Protein AF-A0A923TU38-F1 (afdb_monomer)

Foldseek 3Di:
DDLVLLVVCLVPHDLVLLVVQLVQLVVVHDRPDDRDDPDSVRSNVSSVLNNQLNVCCVPVVDDSVVSSVVSVVVVVVVVD

Mean predicted aligned error: 3.01 Å

pLDDT: mean 93.5, std 5.96, range [54.72, 98.06]

Sequence (80 aa):
MKLAVIKDLVENKTLPELIEAETQLLNGNSIKFDVPGEDEGEQLTHILAAIEILKQVENDNIDLRTAIKDFFKRVRNSIS

Secondary structure (DSSP, 8-state):
--HHHHHHHHHH--HHHHHHHHHHHHTTPPPSS----SSHHHHHHHHHHHHHHHHHHHHHT--HHHHHHHHHHHHHHHT-

Solvent-accessible surface area (backbone atoms only — not comparable to full-atom values): 4609 Å² total; per-residue (Å²): 129,58,68,70,56,25,53,51,46,55,75,74,48,54,63,69,59,39,53,50,35,48,54,25,51,77,71,75,42,85,53,97,64,93,64,86,52,96,44,71,68,39,28,47,52,34,40,52,53,25,41,50,35,51,50,44,21,67,74,70,71,46,56,67,69,58,32,50,51,53,52,53,51,49,56,60,59,72,75,106

Structure (mmCIF, N/CA/C/O backbone):
data_AF-A0A923TU38-F1
#
_entry.id   AF-A0A923TU38-F1
#
loop_
_atom_site.group_PDB
_atom_site.id
_atom_site.type_symbol
_atom_site.label_atom_id
_atom_site.label_alt_id
_atom_site.label_comp_id
_atom_site.label_asym_id
_atom_site.label_entity_id
_atom_site.label_seq_id
_atom_site.pdbx_PDB_ins_code
_atom_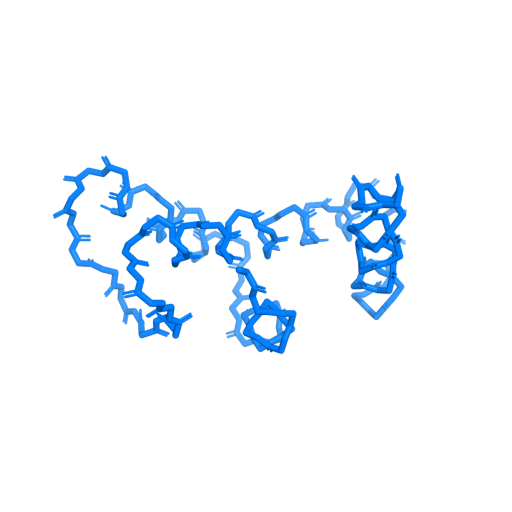site.Cartn_x
_atom_site.Cartn_y
_atom_site.Cartn_z
_atom_site.occupancy
_atom_site.B_iso_or_equiv
_atom_site.auth_seq_id
_atom_site.auth_comp_id
_atom_site.auth_asym_id
_atom_site.auth_atom_id
_atom_site.pdbx_PDB_model_num
ATOM 1 N N . MET A 1 1 ? 0.122 -8.077 8.839 1.00 82.50 1 MET A N 1
ATOM 2 C CA . MET A 1 1 ? 0.258 -7.557 7.457 1.00 82.50 1 MET A CA 1
ATOM 3 C C . MET A 1 1 ? 0.201 -8.699 6.445 1.00 82.50 1 MET A C 1
ATOM 5 O O . MET A 1 1 ? 0.972 -9.650 6.544 1.00 82.50 1 MET A O 1
ATOM 9 N N . LYS A 1 2 ? -0.673 -8.585 5.443 1.00 91.25 2 LYS A N 1
ATOM 10 C CA . LYS A 1 2 ? -0.984 -9.577 4.411 1.00 91.25 2 LYS A CA 1
ATOM 11 C C . LYS A 1 2 ? -0.565 -9.059 3.033 1.00 91.25 2 LYS A C 1
ATOM 13 O O . LYS A 1 2 ? -1.213 -8.197 2.447 1.00 91.25 2 LYS A O 1
ATOM 18 N N . LEU A 1 3 ? 0.498 -9.642 2.479 1.00 91.88 3 LEU A N 1
ATOM 19 C CA . LEU A 1 3 ? 1.047 -9.251 1.173 1.00 91.88 3 LEU A CA 1
ATOM 20 C C . LEU A 1 3 ? 0.029 -9.379 0.024 1.00 91.88 3 LEU A C 1
ATOM 22 O O . LEU A 1 3 ? 0.006 -8.546 -0.876 1.00 91.88 3 LEU A O 1
ATOM 26 N N . ALA A 1 4 ? -0.848 -10.386 0.071 1.00 94.38 4 ALA A N 1
ATOM 27 C CA . ALA A 1 4 ? -1.900 -10.567 -0.931 1.00 94.38 4 ALA A CA 1
ATOM 28 C C . ALA A 1 4 ? -2.899 -9.397 -0.964 1.00 94.38 4 ALA A C 1
ATOM 30 O O . ALA A 1 4 ? -3.311 -8.992 -2.045 1.00 94.38 4 ALA A O 1
ATOM 31 N N . VAL A 1 5 ? -3.231 -8.823 0.199 1.00 95.50 5 VAL A N 1
ATOM 32 C CA . VAL A 1 5 ? -4.140 -7.669 0.301 1.00 95.50 5 VAL A CA 1
ATOM 33 C C . VAL A 1 5 ? -3.488 -6.431 -0.300 1.00 95.50 5 VAL A C 1
ATOM 35 O O . VAL A 1 5 ? -4.105 -5.734 -1.092 1.00 95.50 5 VAL A O 1
ATOM 38 N N . ILE A 1 6 ? -2.211 -6.194 0.007 1.00 95.62 6 ILE A N 1
ATOM 39 C CA . ILE A 1 6 ? -1.458 -5.065 -0.556 1.00 95.62 6 ILE A CA 1
ATOM 40 C C . ILE A 1 6 ? -1.407 -5.160 -2.083 1.00 95.62 6 ILE A C 1
ATOM 42 O O . ILE A 1 6 ? -1.615 -4.158 -2.761 1.00 95.62 6 ILE A O 1
ATOM 46 N N . LYS A 1 7 ? -1.170 -6.364 -2.623 1.00 95.38 7 LYS A N 1
ATOM 47 C CA . LYS A 1 7 ? -1.172 -6.611 -4.071 1.00 95.38 7 LYS A CA 1
ATOM 48 C C . LYS A 1 7 ? -2.520 -6.247 -4.702 1.00 95.38 7 LYS A C 1
ATOM 50 O O . LYS A 1 7 ? -2.541 -5.557 -5.712 1.00 95.38 7 LYS A O 1
ATOM 55 N N . ASP A 1 8 ? -3.618 -6.677 -4.087 1.00 95.62 8 ASP A N 1
ATOM 56 C CA . ASP A 1 8 ? -4.968 -6.368 -4.562 1.00 95.62 8 ASP A CA 1
ATOM 57 C C . ASP A 1 8 ? -5.265 -4.859 -4.524 1.00 95.62 8 ASP A C 1
ATOM 59 O O . ASP A 1 8 ? -5.786 -4.304 -5.491 1.00 95.62 8 ASP A O 1
ATOM 63 N N . LEU A 1 9 ? -4.850 -4.170 -3.456 1.00 96.38 9 LEU A N 1
ATOM 64 C CA . LEU A 1 9 ? -5.019 -2.723 -3.324 1.00 96.38 9 LEU A CA 1
ATOM 65 C C . LEU A 1 9 ? -4.304 -1.956 -4.438 1.00 96.38 9 LEU A C 1
ATOM 67 O O . LEU A 1 9 ? -4.913 -1.090 -5.057 1.00 96.38 9 LEU A O 1
ATOM 71 N N . VAL A 1 10 ? -3.043 -2.278 -4.729 1.00 96.44 10 VAL A N 1
ATOM 72 C CA . VAL A 1 10 ? -2.286 -1.559 -5.770 1.00 96.44 10 VAL A CA 1
ATOM 73 C C . VAL A 1 10 ? -2.734 -1.897 -7.195 1.00 96.44 10 VAL A C 1
ATOM 75 O O . VAL A 1 10 ? -2.462 -1.130 -8.112 1.00 96.44 10 VAL A O 1
ATOM 78 N N . GLU A 1 11 ? -3.405 -3.036 -7.401 1.00 95.81 11 GLU A N 1
ATOM 79 C CA . GLU A 1 11 ? -3.954 -3.431 -8.705 1.00 95.81 11 GLU A CA 1
ATOM 80 C C . GLU A 1 11 ? -5.336 -2.813 -8.973 1.00 95.81 11 GLU A C 1
ATOM 82 O O . GLU A 1 11 ? -5.672 -2.567 -10.131 1.00 95.81 11 GLU A O 1
ATOM 87 N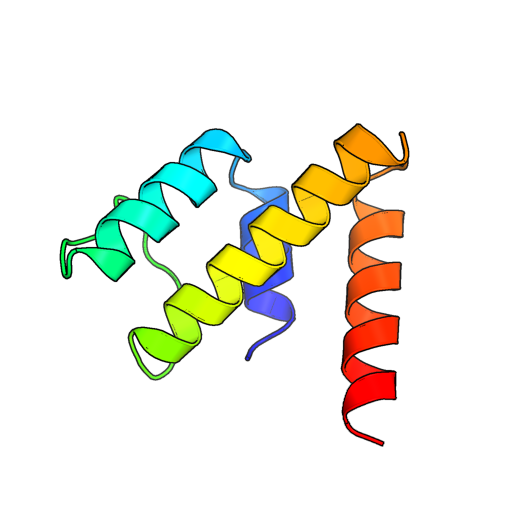 N . ASN A 1 12 ? -6.127 -2.545 -7.928 1.00 96.25 12 ASN A N 1
ATOM 88 C CA . ASN A 1 12 ? -7.524 -2.117 -8.064 1.00 96.25 12 ASN A CA 1
ATOM 89 C C . ASN A 1 12 ? -7.807 -0.683 -7.594 1.00 96.25 12 ASN A C 1
ATOM 91 O O . ASN A 1 12 ? -8.917 -0.193 -7.812 1.00 96.25 12 ASN A O 1
ATOM 95 N N . LYS A 1 13 ? -6.860 -0.024 -6.917 1.00 96.25 13 LYS A N 1
ATOM 96 C CA . LYS A 1 13 ? -7.018 1.330 -6.369 1.00 96.25 13 LYS A CA 1
ATOM 97 C C . LYS A 1 13 ? -5.936 2.263 -6.877 1.00 96.25 13 LYS A C 1
ATOM 99 O O . LYS A 1 13 ? -4.812 1.863 -7.164 1.00 96.25 13 LYS A O 1
ATOM 104 N N . THR A 1 14 ? -6.287 3.538 -6.953 1.00 95.75 14 THR A N 1
ATOM 105 C CA . THR A 1 14 ? -5.356 4.610 -7.298 1.00 95.75 14 THR A CA 1
ATOM 106 C C . THR A 1 14 ? -4.714 5.220 -6.051 1.00 95.75 14 THR A C 1
ATOM 108 O O . THR A 1 14 ? -5.246 5.128 -4.942 1.00 95.75 14 THR A O 1
ATOM 111 N N . LEU A 1 15 ? -3.570 5.889 -6.228 1.00 95.88 15 LEU A N 1
ATOM 112 C CA . LEU A 1 15 ? -2.874 6.565 -5.130 1.00 95.88 15 LEU A CA 1
ATOM 113 C C . LEU A 1 15 ? -3.773 7.578 -4.384 1.00 95.88 15 LEU A C 1
ATOM 115 O O . LEU A 1 15 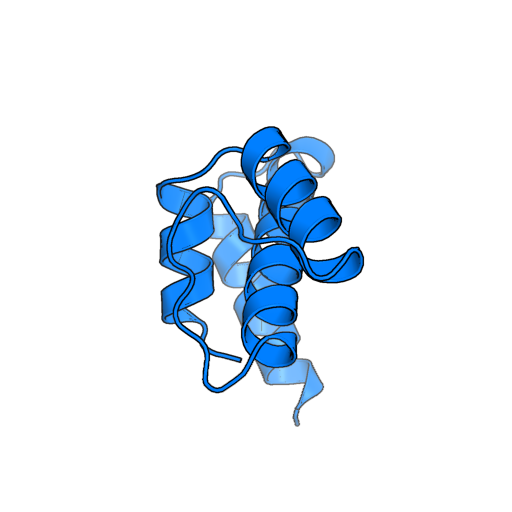? -3.795 7.530 -3.153 1.00 95.88 15 LEU A O 1
ATOM 119 N N . PRO A 1 16 ? -4.562 8.441 -5.059 1.00 96.44 16 PRO A N 1
ATOM 120 C CA . PRO A 1 16 ? -5.467 9.359 -4.369 1.00 96.44 16 PRO A CA 1
ATOM 121 C C . PRO A 1 16 ? -6.544 8.654 -3.534 1.00 96.44 16 PRO A C 1
ATOM 123 O O . PRO A 1 16 ? -6.843 9.106 -2.432 1.00 96.44 16 PRO A O 1
ATOM 126 N N . GLU A 1 17 ? -7.106 7.540 -4.019 1.00 96.12 17 GLU A N 1
ATOM 127 C CA . GLU A 1 17 ? -8.105 6.764 -3.266 1.00 96.12 17 GLU A CA 1
ATOM 128 C C . GLU A 1 17 ? -7.518 6.170 -1.983 1.00 96.12 17 GLU A C 1
ATOM 130 O O . GLU A 1 17 ? -8.175 6.159 -0.943 1.00 96.12 17 GLU A O 1
ATOM 135 N N . LEU A 1 18 ? -6.275 5.691 -2.043 1.00 96.94 18 LEU A N 1
ATOM 136 C CA . LEU A 1 18 ? -5.598 5.118 -0.884 1.00 96.94 18 LEU A CA 1
ATOM 137 C C . LEU A 1 18 ? -5.211 6.192 0.143 1.00 96.94 18 LEU A C 1
ATOM 139 O O . LEU A 1 18 ? -5.373 5.954 1.335 1.00 96.94 18 LEU A O 1
ATOM 143 N N . ILE A 1 19 ? -4.776 7.380 -0.294 1.00 96.69 19 ILE A N 1
ATOM 144 C CA . ILE A 1 19 ? -4.507 8.527 0.600 1.00 96.69 19 ILE A CA 1
ATOM 145 C C . ILE A 1 19 ? -5.795 8.995 1.297 1.00 96.69 19 ILE A C 1
ATOM 147 O O . ILE A 1 19 ? -5.795 9.328 2.485 1.00 96.69 19 ILE A O 1
ATOM 151 N N . GLU A 1 20 ? -6.920 9.006 0.577 1.00 96.44 20 GLU A N 1
ATOM 152 C CA . GLU A 1 20 ? -8.215 9.305 1.188 1.00 96.44 20 GLU A CA 1
ATOM 153 C C . GLU A 1 20 ? -8.575 8.243 2.236 1.00 96.44 20 GLU A C 1
ATOM 155 O O . GLU A 1 20 ? -8.964 8.594 3.348 1.00 96.44 20 GLU A O 1
ATOM 160 N N . ALA A 1 21 ? -8.391 6.956 1.924 1.00 95.44 21 ALA A N 1
ATOM 161 C CA . ALA A 1 21 ? -8.662 5.865 2.857 1.00 95.44 21 ALA A CA 1
ATOM 162 C C . ALA A 1 21 ? -7.778 5.923 4.117 1.00 95.44 21 ALA A C 1
ATOM 164 O O . ALA A 1 21 ? -8.289 5.756 5.223 1.00 95.44 21 ALA A O 1
ATOM 165 N N . GLU A 1 22 ? -6.485 6.225 3.966 1.00 96.19 22 GLU A N 1
ATOM 166 C CA . GLU A 1 22 ? -5.559 6.487 5.077 1.00 96.19 22 GLU A CA 1
ATOM 167 C C . GLU A 1 22 ? -6.108 7.592 5.988 1.00 96.19 22 GLU A C 1
ATOM 169 O O . GLU A 1 22 ? -6.223 7.412 7.200 1.00 96.19 22 GLU A O 1
ATOM 174 N N . THR A 1 23 ? -6.516 8.718 5.398 1.00 95.75 23 THR A N 1
ATOM 175 C CA . THR A 1 23 ? -7.061 9.858 6.145 1.00 95.75 23 THR A CA 1
ATOM 176 C C . THR A 1 23 ? -8.350 9.489 6.882 1.00 95.75 23 THR A C 1
ATOM 178 O O . THR A 1 23 ? -8.549 9.917 8.017 1.00 95.75 23 THR A O 1
ATOM 181 N N . GLN A 1 24 ? -9.238 8.701 6.270 1.00 94.75 24 GLN A N 1
ATOM 182 C CA . GLN A 1 24 ? -10.472 8.258 6.926 1.00 94.75 24 GLN A CA 1
ATOM 183 C C . GLN A 1 24 ? -10.170 7.355 8.129 1.00 94.75 24 GLN A C 1
ATOM 185 O O . GLN A 1 24 ? -10.678 7.633 9.213 1.00 94.75 24 GLN A O 1
ATOM 190 N N . LEU A 1 25 ? -9.288 6.356 7.981 1.00 92.50 25 LEU A N 1
ATOM 191 C CA . LEU A 1 25 ? -8.912 5.468 9.089 1.00 92.50 25 LEU A CA 1
ATOM 192 C C . LEU A 1 25 ? -8.243 6.221 10.242 1.00 92.50 25 LEU A C 1
ATOM 194 O O . LEU A 1 25 ? -8.584 5.994 11.398 1.00 92.50 25 LEU A O 1
ATOM 198 N N . LEU A 1 26 ? -7.341 7.164 9.949 1.00 92.56 26 LEU A N 1
ATOM 199 C CA . LEU A 1 26 ? -6.688 7.981 10.981 1.00 92.56 26 LEU A CA 1
ATOM 200 C C . LEU A 1 26 ? -7.676 8.842 11.781 1.00 92.56 26 LEU A C 1
ATOM 202 O O . LEU A 1 26 ? -7.430 9.137 12.948 1.00 92.56 26 LEU A O 1
ATOM 206 N N . ASN A 1 27 ? -8.791 9.233 11.162 1.00 93.38 27 ASN A N 1
ATOM 207 C CA . ASN A 1 27 ? -9.858 9.992 11.811 1.00 93.38 27 ASN A CA 1
ATOM 208 C C . ASN A 1 27 ? -10.936 9.100 12.457 1.00 93.38 27 ASN A C 1
ATOM 210 O O . ASN A 1 27 ? -11.903 9.632 13.000 1.00 93.38 27 ASN A O 1
ATOM 214 N N . GLY A 1 28 ? -10.796 7.769 12.404 1.00 89.94 28 GLY A N 1
ATOM 215 C CA . GLY A 1 28 ? -11.796 6.822 12.914 1.00 89.94 28 GLY A CA 1
ATOM 216 C C . GLY A 1 28 ? -13.084 6.776 12.085 1.00 89.94 28 GLY A C 1
ATOM 217 O O . GLY A 1 28 ? -14.142 6.404 12.590 1.00 89.94 28 GLY A O 1
ATOM 218 N N . ASN A 1 29 ? -13.016 7.192 10.821 1.00 91.69 29 ASN A N 1
ATOM 219 C CA . ASN A 1 29 ? -14.137 7.162 9.893 1.00 91.69 29 ASN A CA 1
ATOM 220 C C . ASN A 1 29 ? -14.104 5.894 9.036 1.00 91.69 29 ASN A C 1
ATOM 222 O O . ASN A 1 29 ? -13.050 5.327 8.748 1.00 91.69 29 ASN A O 1
ATOM 226 N N . SER A 1 30 ? -15.271 5.500 8.531 1.00 87.75 30 SER A N 1
ATOM 227 C CA . SER A 1 30 ? -15.375 4.397 7.578 1.00 87.75 30 SER A CA 1
ATOM 228 C C . SER A 1 30 ? -14.758 4.754 6.222 1.00 87.75 30 SER A C 1
ATOM 230 O O . SER A 1 30 ? -15.014 5.817 5.652 1.00 87.75 30 SER A O 1
ATOM 232 N N . ILE A 1 31 ? -13.980 3.824 5.675 1.00 90.94 31 ILE A N 1
ATOM 233 C CA . ILE A 1 31 ? -13.421 3.897 4.324 1.00 90.94 31 ILE A CA 1
ATOM 234 C C . ILE A 1 31 ? -14.453 3.499 3.261 1.00 90.94 31 ILE A C 1
ATOM 236 O O . ILE A 1 31 ? -15.409 2.774 3.528 1.00 90.94 31 ILE A O 1
ATOM 240 N N . LYS A 1 32 ? -14.262 3.974 2.023 1.00 89.06 32 LYS A N 1
ATOM 241 C CA . LYS A 1 32 ? -15.201 3.750 0.904 1.00 89.06 32 LYS A CA 1
ATOM 242 C C . LYS A 1 32 ? -15.198 2.319 0.354 1.00 89.06 32 LYS A C 1
ATOM 244 O O . LYS A 1 32 ? -16.063 1.977 -0.449 1.00 89.06 32 LYS A O 1
ATOM 249 N N . PHE A 1 33 ? -14.213 1.510 0.720 1.00 90.62 33 PHE A N 1
ATOM 250 C CA . PHE A 1 33 ? -14.049 0.141 0.245 1.00 90.62 33 PHE A CA 1
ATOM 251 C C . PHE A 1 33 ? -13.554 -0.748 1.377 1.00 90.62 33 PHE A C 1
ATOM 253 O O . PH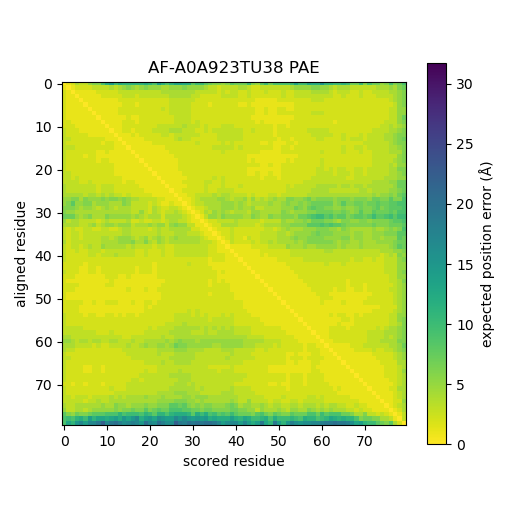E A 1 33 ? -12.893 -0.270 2.291 1.00 90.62 33 PHE A O 1
ATOM 260 N N . ASP A 1 34 ? -13.866 -2.037 1.300 1.00 88.69 34 ASP A N 1
ATOM 261 C CA . ASP A 1 34 ? -13.420 -2.999 2.301 1.00 88.69 34 ASP A CA 1
ATOM 262 C C . ASP A 1 34 ? -11.923 -3.287 2.142 1.00 88.69 34 ASP A C 1
ATOM 264 O O . ASP A 1 34 ? -11.436 -3.515 1.030 1.00 88.69 34 ASP A O 1
ATOM 268 N N . VAL A 1 35 ? -11.194 -3.261 3.257 1.00 91.94 35 VAL A N 1
ATOM 269 C CA . VAL A 1 35 ? -9.785 -3.651 3.318 1.00 91.94 35 VAL A CA 1
ATOM 270 C C . VAL A 1 35 ? -9.679 -4.834 4.269 1.00 91.94 35 VAL A C 1
ATOM 272 O O . VAL A 1 35 ? -9.879 -4.666 5.472 1.00 91.94 35 VAL A O 1
ATOM 275 N N . PRO A 1 36 ? -9.334 -6.033 3.777 1.00 92.12 36 PRO A N 1
ATOM 276 C CA . PRO A 1 36 ? -9.142 -7.174 4.654 1.00 92.12 36 PRO A CA 1
ATOM 277 C C . PRO A 1 36 ? -8.008 -6.916 5.656 1.00 92.12 36 PRO A C 1
ATOM 279 O O . PRO A 1 36 ? -6.884 -6.585 5.275 1.00 92.12 36 PRO A O 1
ATOM 282 N N . GLY A 1 37 ? -8.291 -7.112 6.940 1.00 89.88 37 GLY A N 1
ATOM 283 C CA . GLY A 1 37 ? -7.354 -6.956 8.052 1.00 89.88 37 GLY A CA 1
ATOM 284 C C . GLY A 1 37 ? -7.961 -7.528 9.332 1.00 89.88 37 GLY A C 1
ATOM 285 O O . GLY A 1 37 ? -9.181 -7.631 9.430 1.00 89.88 37 GLY A O 1
ATOM 286 N N . GLU A 1 38 ? -7.128 -7.971 10.273 1.00 90.94 38 GLU A N 1
ATOM 287 C CA . GLU A 1 38 ? -7.605 -8.459 11.583 1.00 90.94 38 GLU A CA 1
ATOM 288 C C . GLU A 1 38 ? -8.142 -7.327 12.474 1.00 90.94 38 GLU A C 1
ATOM 290 O O . GLU A 1 38 ? -9.042 -7.549 13.282 1.00 90.94 38 GLU A O 1
ATOM 295 N N . ASP A 1 39 ? -7.631 -6.114 12.277 1.00 91.31 39 ASP A N 1
ATOM 296 C CA . ASP A 1 39 ? -8.013 -4.895 12.982 1.00 91.31 39 ASP A CA 1
ATOM 297 C C . ASP A 1 39 ? -7.737 -3.653 12.109 1.00 91.31 39 ASP A C 1
ATOM 299 O O . ASP A 1 39 ? -7.100 -3.744 11.054 1.00 91.31 39 ASP A O 1
ATOM 303 N N . GLU A 1 40 ? -8.212 -2.484 12.549 1.00 90.19 40 GLU A N 1
ATOM 304 C CA . GLU A 1 40 ? -8.032 -1.202 11.847 1.00 90.19 40 GLU A CA 1
ATOM 305 C C . GLU A 1 40 ? -6.552 -0.825 11.661 1.00 90.19 40 GLU A C 1
ATOM 307 O O . GLU A 1 40 ? -6.182 -0.223 10.651 1.00 90.19 40 GLU A O 1
ATOM 312 N N . GLY A 1 41 ? -5.678 -1.212 12.595 1.00 92.56 41 GLY A N 1
ATOM 313 C CA . GLY A 1 41 ? -4.238 -0.986 12.495 1.00 92.56 41 GLY A CA 1
ATOM 314 C C . GLY A 1 41 ? -3.601 -1.843 11.402 1.00 92.56 41 GLY A C 1
ATOM 315 O O . GLY A 1 41 ? -2.771 -1.358 10.624 1.00 92.56 41 GLY A O 1
ATOM 316 N N . GLU A 1 42 ? -4.025 -3.101 11.277 1.00 94.75 42 GLU A N 1
ATOM 317 C CA . GLU A 1 42 ? -3.625 -3.954 10.158 1.00 94.75 42 GLU A CA 1
ATOM 318 C C . GLU A 1 42 ? -4.149 -3.413 8.813 1.00 94.75 42 GLU A C 1
ATOM 320 O O . GLU A 1 42 ? -3.389 -3.371 7.840 1.00 94.75 42 GLU A O 1
ATOM 325 N N . GLN A 1 43 ? -5.399 -2.940 8.748 1.00 94.75 43 GLN A N 1
ATOM 326 C CA 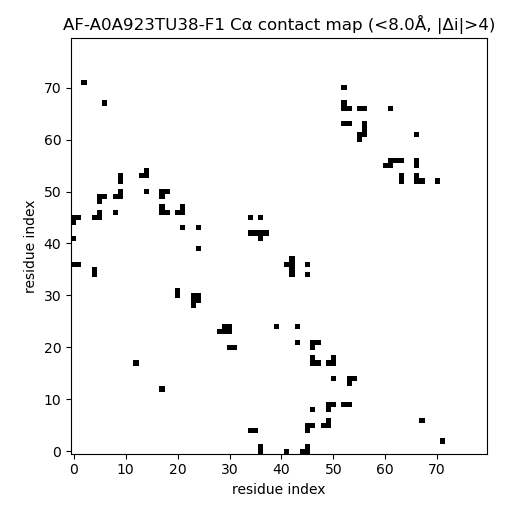. GLN A 1 43 ? -5.951 -2.304 7.542 1.00 94.75 43 GLN A CA 1
ATOM 327 C C . GLN A 1 43 ? -5.149 -1.067 7.129 1.00 94.75 43 GLN A C 1
ATOM 329 O O . GLN A 1 43 ? -4.763 -0.935 5.963 1.00 94.75 43 GLN A O 1
ATOM 334 N N . LEU A 1 44 ? -4.838 -0.196 8.091 1.00 95.44 44 LEU A N 1
ATOM 335 C CA . LEU A 1 44 ? -4.016 0.987 7.862 1.00 95.44 44 LEU A CA 1
ATOM 336 C C . LEU A 1 44 ? -2.626 0.598 7.348 1.00 95.44 44 LEU A C 1
ATOM 338 O O . LEU A 1 44 ? -2.135 1.185 6.387 1.00 95.44 44 LEU A O 1
ATOM 342 N N . THR A 1 45 ? -2.021 -0.447 7.917 1.00 95.62 45 THR A N 1
ATOM 343 C CA . THR A 1 45 ? -0.726 -0.972 7.457 1.00 95.62 45 THR A CA 1
ATOM 344 C C . THR A 1 45 ? -0.777 -1.418 5.991 1.00 95.62 45 THR A C 1
ATOM 346 O O . THR A 1 45 ? 0.160 -1.155 5.236 1.00 95.62 45 THR A O 1
ATOM 349 N N . HIS A 1 46 ? -1.863 -2.063 5.550 1.00 96.56 46 HIS A N 1
ATOM 350 C CA . HIS A 1 46 ? -2.030 -2.457 4.145 1.00 96.56 46 HIS A CA 1
ATOM 351 C C . HIS A 1 46 ? -2.149 -1.255 3.210 1.00 96.56 46 HIS A C 1
ATOM 353 O O . HIS A 1 46 ? -1.518 -1.242 2.152 1.00 96.56 46 HIS A O 1
ATOM 359 N N . ILE A 1 47 ? -2.927 -0.246 3.605 1.00 96.62 47 ILE A N 1
ATOM 360 C CA . ILE A 1 47 ? -3.104 0.982 2.825 1.00 96.62 47 ILE A CA 1
ATOM 361 C C . ILE A 1 47 ? -1.777 1.731 2.705 1.00 96.62 47 ILE A C 1
ATOM 363 O O . ILE A 1 47 ? -1.380 2.081 1.597 1.00 96.62 47 ILE A O 1
ATOM 367 N N . LEU A 1 48 ? -1.050 1.907 3.811 1.00 96.94 48 LEU A N 1
ATOM 368 C CA . LEU A 1 48 ? 0.258 2.566 3.823 1.00 96.94 48 LEU A CA 1
ATOM 369 C C . LEU A 1 48 ? 1.261 1.865 2.901 1.00 96.94 48 LEU A C 1
ATOM 371 O O . LEU A 1 48 ? 1.945 2.518 2.114 1.00 96.94 48 LEU A O 1
ATOM 375 N N . ALA A 1 49 ? 1.310 0.533 2.948 1.00 97.06 49 ALA A N 1
ATOM 376 C CA . ALA A 1 49 ? 2.154 -0.255 2.058 1.00 97.06 49 ALA A CA 1
ATOM 377 C C . ALA A 1 49 ? 1.774 -0.072 0.578 1.00 97.06 49 ALA A C 1
ATOM 379 O O . ALA A 1 49 ? 2.649 0.087 -0.272 1.00 97.06 49 ALA A O 1
ATOM 380 N N . ALA A 1 50 ? 0.475 -0.058 0.263 1.00 97.50 50 ALA A N 1
ATOM 381 C CA . ALA A 1 50 ? -0.008 0.166 -1.096 1.00 97.50 50 ALA A CA 1
ATOM 382 C C . ALA A 1 50 ? 0.331 1.582 -1.604 1.00 97.50 50 ALA A C 1
ATOM 384 O O . ALA A 1 50 ? 0.805 1.735 -2.731 1.00 97.50 50 ALA A O 1
ATOM 385 N N . ILE A 1 51 ? 0.167 2.605 -0.756 1.00 98.06 51 ILE A N 1
ATOM 386 C CA . ILE A 1 51 ? 0.576 3.991 -1.036 1.00 98.06 51 ILE A CA 1
ATOM 387 C C . ILE A 1 51 ? 2.071 4.057 -1.343 1.00 98.06 51 ILE A C 1
ATOM 389 O O . ILE A 1 51 ? 2.468 4.706 -2.309 1.00 98.06 51 ILE A O 1
ATOM 393 N N . GLU A 1 52 ? 2.906 3.401 -0.536 1.00 97.50 52 GLU A N 1
ATOM 394 C CA . GLU A 1 52 ? 4.357 3.415 -0.723 1.00 97.50 52 GLU A CA 1
ATOM 395 C C . GLU A 1 52 ? 4.763 2.803 -2.070 1.00 97.50 52 GLU A C 1
ATOM 397 O O . GLU A 1 52 ? 5.563 3.397 -2.790 1.00 97.50 52 GLU A O 1
ATOM 402 N N . ILE A 1 53 ? 4.165 1.668 -2.447 1.00 97.75 53 ILE A N 1
ATOM 403 C CA . ILE A 1 53 ? 4.417 1.012 -3.738 1.00 97.75 53 ILE A CA 1
ATOM 404 C C . ILE A 1 53 ? 4.034 1.930 -4.903 1.00 97.75 53 ILE A C 1
ATOM 406 O O . ILE A 1 53 ? 4.819 2.089 -5.835 1.00 97.75 53 ILE A O 1
ATOM 410 N N . LEU A 1 54 ? 2.853 2.553 -4.863 1.00 97.19 54 LEU A N 1
ATOM 411 C CA . LEU A 1 54 ? 2.408 3.440 -5.943 1.00 97.19 54 LEU A CA 1
ATOM 412 C C . LEU A 1 54 ? 3.258 4.713 -6.034 1.00 97.19 54 LEU A C 1
ATOM 414 O O . LEU A 1 54 ? 3.619 5.124 -7.133 1.00 97.19 54 LEU A O 1
ATOM 418 N N . LYS A 1 55 ? 3.660 5.291 -4.896 1.00 97.31 55 LYS A N 1
ATOM 419 C CA . LYS A 1 55 ? 4.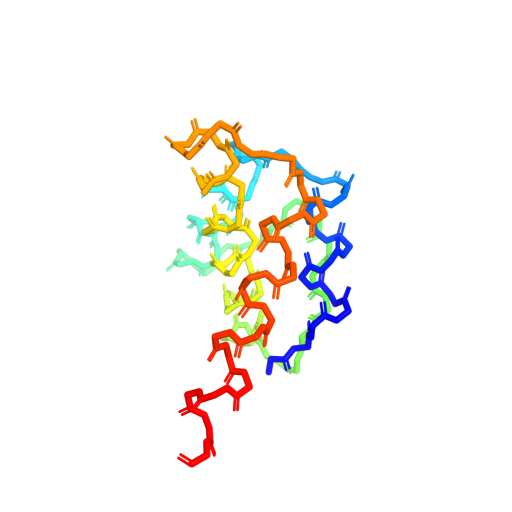624 6.402 -4.877 1.00 97.31 55 LYS A CA 1
ATOM 420 C C . LYS A 1 55 ? 5.970 5.984 -5.461 1.00 97.31 55 LYS A C 1
ATOM 422 O O . LYS A 1 55 ? 6.598 6.773 -6.156 1.00 97.31 55 LYS A O 1
ATOM 427 N N . GLN A 1 56 ? 6.424 4.761 -5.188 1.00 97.19 56 GLN A N 1
ATOM 428 C CA . GLN A 1 56 ? 7.667 4.246 -5.753 1.00 97.19 56 GLN A CA 1
ATOM 429 C C . GLN A 1 56 ? 7.583 4.111 -7.279 1.00 97.19 56 GLN A C 1
ATOM 431 O O . GLN A 1 56 ? 8.518 4.500 -7.971 1.00 97.19 56 GLN A O 1
ATOM 436 N N . VAL A 1 57 ? 6.455 3.625 -7.809 1.00 96.81 57 VAL A N 1
ATOM 437 C CA . VAL A 1 57 ? 6.193 3.574 -9.259 1.00 96.81 57 VAL A CA 1
ATOM 438 C C . VAL A 1 57 ? 6.364 4.954 -9.897 1.00 96.81 57 VAL A C 1
ATOM 440 O O . VAL A 1 57 ? 7.062 5.076 -10.902 1.00 96.81 57 VAL A O 1
ATOM 443 N N . GLU A 1 58 ? 5.780 5.996 -9.299 1.00 95.44 58 GLU A N 1
ATOM 444 C CA . GLU A 1 58 ? 5.874 7.367 -9.816 1.00 95.44 58 GLU A CA 1
ATOM 445 C C . GLU A 1 58 ? 7.279 7.968 -9.665 1.00 95.44 58 GLU A C 1
ATOM 447 O O . GLU A 1 58 ? 7.793 8.576 -10.604 1.00 95.44 58 GLU A O 1
ATOM 452 N N . ASN A 1 59 ? 7.915 7.790 -8.504 1.00 96.81 59 ASN A N 1
ATOM 453 C CA . ASN A 1 59 ? 9.205 8.408 -8.186 1.00 96.81 59 ASN A CA 1
ATOM 454 C C . ASN A 1 59 ? 10.377 7.763 -8.935 1.00 96.81 59 ASN A C 1
ATOM 456 O O . ASN A 1 59 ? 11.252 8.471 -9.432 1.00 96.81 59 ASN A O 1
ATOM 460 N N . ASP A 1 60 ? 10.390 6.432 -9.019 1.00 96.44 60 ASP A N 1
ATOM 461 C CA . ASP A 1 60 ? 11.486 5.673 -9.628 1.00 96.44 60 ASP A CA 1
ATOM 462 C C . ASP A 1 60 ? 11.228 5.403 -11.123 1.00 96.44 60 ASP A C 1
ATOM 464 O O . ASP A 1 60 ? 12.105 4.890 -11.820 1.00 96.44 60 ASP A O 1
ATOM 468 N N . ASN A 1 61 ? 10.036 5.755 -11.626 1.00 95.75 61 ASN A N 1
ATOM 469 C CA . ASN A 1 61 ? 9.575 5.495 -12.992 1.00 95.75 61 ASN A CA 1
ATOM 470 C C . ASN A 1 61 ? 9.734 4.013 -13.393 1.00 95.75 61 ASN A C 1
ATOM 472 O O . ASN A 1 61 ? 10.231 3.679 -14.473 1.00 95.75 61 ASN A O 1
ATOM 476 N N . ILE A 1 62 ? 9.337 3.122 -12.482 1.00 96.69 62 ILE A N 1
ATOM 477 C CA . ILE A 1 62 ? 9.372 1.663 -12.649 1.00 96.69 62 ILE A CA 1
ATOM 478 C C . ILE A 1 62 ? 7.962 1.104 -12.800 1.00 96.69 62 ILE A C 1
ATOM 480 O O . ILE A 1 62 ? 6.985 1.709 -12.371 1.00 96.69 62 ILE A O 1
ATOM 484 N N . ASP A 1 63 ? 7.835 -0.086 -13.380 1.00 96.81 63 ASP A N 1
ATOM 485 C CA . ASP A 1 63 ? 6.535 -0.739 -13.473 1.00 96.81 63 ASP A CA 1
ATOM 486 C C . ASP A 1 63 ? 6.045 -1.258 -12.108 1.00 96.81 63 ASP A C 1
ATOM 488 O O . ASP A 1 63 ? 6.823 -1.611 -11.215 1.00 96.81 63 ASP A O 1
ATOM 492 N N . LEU A 1 64 ? 4.721 -1.373 -11.976 1.00 95.69 64 LEU A N 1
ATOM 493 C CA . LEU A 1 64 ? 4.064 -1.811 -10.747 1.00 95.69 64 LEU A CA 1
ATOM 494 C C . LEU A 1 64 ? 4.543 -3.188 -10.257 1.00 95.69 64 LEU A C 1
ATOM 496 O O . LEU A 1 64 ? 4.667 -3.401 -9.051 1.00 95.69 64 LEU A O 1
ATOM 500 N N . ARG A 1 65 ? 4.841 -4.137 -11.157 1.00 95.94 65 ARG A N 1
ATOM 501 C CA . ARG A 1 65 ? 5.292 -5.476 -10.738 1.00 95.94 65 ARG A CA 1
ATOM 502 C C . ARG A 1 65 ? 6.678 -5.409 -10.111 1.00 95.94 65 ARG A C 1
ATOM 504 O O . ARG A 1 65 ? 6.921 -6.113 -9.128 1.00 95.94 65 ARG A O 1
ATOM 511 N N . THR A 1 66 ? 7.560 -4.580 -10.663 1.00 97.25 66 THR A N 1
ATOM 512 C CA . THR A 1 66 ? 8.889 -4.326 -10.101 1.00 97.25 66 THR A CA 1
ATOM 513 C C . THR A 1 66 ? 8.772 -3.698 -8.711 1.00 97.25 66 THR A C 1
ATOM 515 O O . THR A 1 66 ? 9.310 -4.263 -7.759 1.00 97.25 66 THR A O 1
ATOM 518 N N . ALA A 1 67 ? 7.965 -2.644 -8.551 1.00 97.50 67 ALA A N 1
ATOM 519 C CA . ALA A 1 67 ? 7.750 -1.993 -7.254 1.00 97.50 67 ALA A CA 1
ATOM 520 C C . ALA A 1 67 ? 7.179 -2.949 -6.182 1.00 97.50 67 ALA A C 1
ATOM 522 O O . ALA A 1 67 ? 7.691 -3.016 -5.064 1.00 97.50 67 ALA A O 1
ATOM 523 N N . ILE A 1 68 ? 6.171 -3.767 -6.526 1.00 96.44 68 ILE A N 1
ATOM 524 C CA . ILE A 1 68 ? 5.611 -4.786 -5.615 1.00 96.44 68 ILE A CA 1
ATOM 525 C C . ILE A 1 68 ? 6.698 -5.763 -5.157 1.00 96.44 68 ILE A C 1
ATOM 527 O O . ILE A 1 68 ? 6.819 -6.071 -3.968 1.00 96.44 68 ILE A O 1
ATOM 531 N N . LYS A 1 69 ? 7.492 -6.278 -6.100 1.00 95.94 69 LYS A N 1
ATOM 532 C CA . LYS A 1 69 ? 8.543 -7.253 -5.803 1.00 95.94 69 LYS A CA 1
ATOM 533 C C . LYS A 1 69 ? 9.609 -6.660 -4.885 1.00 95.94 69 LYS A C 1
ATOM 535 O O . LYS A 1 69 ? 10.038 -7.338 -3.947 1.00 95.94 69 LYS A O 1
ATOM 540 N N . ASP A 1 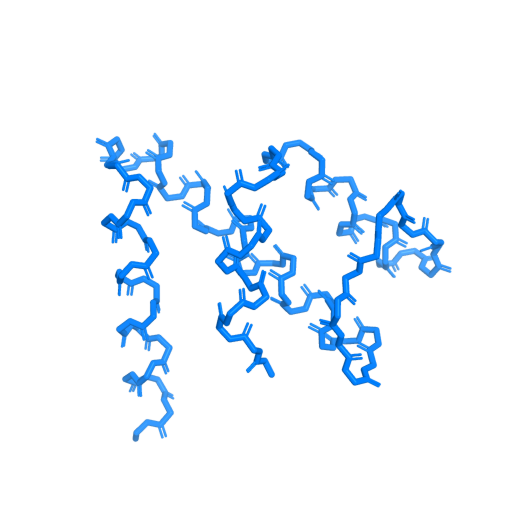70 ? 10.016 -5.422 -5.138 1.00 95.69 70 ASP A N 1
ATOM 541 C CA . ASP A 1 70 ? 11.019 -4.726 -4.337 1.00 95.69 70 ASP A CA 1
ATOM 542 C C . ASP A 1 70 ? 10.514 -4.462 -2.916 1.00 95.69 70 ASP A C 1
ATOM 544 O O . ASP A 1 70 ? 11.215 -4.781 -1.949 1.00 95.69 70 ASP A O 1
ATOM 548 N N . PHE A 1 71 ? 9.260 -4.019 -2.771 1.00 95.50 71 PHE A N 1
ATOM 549 C CA . PHE A 1 71 ? 8.613 -3.886 -1.466 1.00 95.50 71 PHE A CA 1
ATOM 550 C C . PHE A 1 71 ? 8.591 -5.220 -0.708 1.00 95.50 71 PHE A C 1
ATOM 552 O O . PHE A 1 71 ? 9.028 -5.293 0.442 1.00 95.50 71 PHE A O 1
ATOM 559 N N . PHE A 1 72 ? 8.144 -6.302 -1.354 1.00 93.44 72 PHE A N 1
ATOM 560 C CA . PHE A 1 72 ? 8.003 -7.621 -0.720 1.00 93.44 72 PHE A CA 1
ATOM 561 C C . PHE A 1 72 ? 9.362 -8.175 -0.286 1.00 93.44 72 PHE A C 1
ATOM 563 O O . PHE A 1 72 ? 9.489 -8.768 0.789 1.00 93.44 72 PHE A O 1
ATOM 570 N N . LYS A 1 73 ? 10.397 -7.958 -1.105 1.00 94.31 73 LYS A N 1
ATOM 571 C CA . LYS A 1 73 ? 11.776 -8.322 -0.778 1.00 94.31 73 LYS A CA 1
ATOM 572 C C . LYS A 1 73 ? 12.274 -7.553 0.447 1.00 94.31 73 LYS A C 1
ATOM 574 O O . LYS A 1 73 ? 12.848 -8.170 1.341 1.00 94.31 73 LYS A O 1
ATOM 579 N N . ARG A 1 74 ? 12.039 -6.238 0.509 1.00 93.31 74 ARG A N 1
ATOM 580 C CA . ARG A 1 74 ? 12.423 -5.400 1.655 1.00 93.31 74 ARG A CA 1
ATOM 581 C C . ARG A 1 74 ? 11.730 -5.856 2.935 1.00 93.31 74 ARG A C 1
ATOM 583 O O . ARG A 1 74 ? 12.425 -6.131 3.902 1.00 93.31 74 ARG A O 1
ATOM 590 N N . VAL A 1 75 ? 10.408 -6.046 2.911 1.00 90.31 75 VAL A N 1
ATOM 591 C CA . VAL A 1 75 ? 9.642 -6.556 4.063 1.00 90.31 75 VAL A CA 1
ATOM 592 C C . VAL A 1 75 ? 10.221 -7.869 4.578 1.00 90.31 75 VAL A C 1
ATOM 594 O O . VAL A 1 75 ? 10.486 -7.999 5.768 1.00 90.31 75 VAL A O 1
ATOM 597 N N . ARG A 1 76 ? 10.456 -8.840 3.687 1.00 88.75 76 ARG A N 1
ATOM 598 C CA . ARG A 1 76 ? 11.007 -10.143 4.080 1.00 88.75 76 ARG A CA 1
ATOM 599 C C . ARG A 1 76 ? 12.390 -10.016 4.726 1.00 88.75 76 ARG A C 1
ATOM 601 O O . ARG A 1 76 ? 12.671 -10.722 5.689 1.00 88.75 76 ARG A O 1
ATOM 608 N N . ASN A 1 77 ? 13.230 -9.122 4.209 1.00 91.00 77 ASN A N 1
ATOM 609 C CA . ASN A 1 77 ? 14.569 -8.881 4.743 1.00 91.00 77 ASN A CA 1
ATOM 610 C C . ASN A 1 77 ? 14.556 -8.094 6.064 1.00 91.00 77 ASN A C 1
ATOM 612 O O . ASN A 1 77 ? 15.481 -8.242 6.850 1.00 91.00 77 ASN A O 1
ATOM 616 N N . SER A 1 78 ? 13.532 -7.277 6.322 1.00 81.75 78 SER A N 1
ATOM 617 C CA . SER A 1 78 ? 13.394 -6.490 7.558 1.00 81.75 78 SER A CA 1
ATOM 618 C C . SER A 1 78 ? 12.921 -7.300 8.771 1.00 81.75 78 SER A C 1
ATOM 620 O O . SER A 1 78 ? 12.931 -6.777 9.879 1.00 81.75 78 SER A O 1
ATOM 622 N N . ILE A 1 79 ? 12.488 -8.548 8.569 1.00 72.06 79 ILE A N 1
ATOM 623 C CA . ILE A 1 79 ? 11.994 -9.455 9.624 1.00 72.06 79 ILE A CA 1
ATOM 624 C C . ILE A 1 79 ?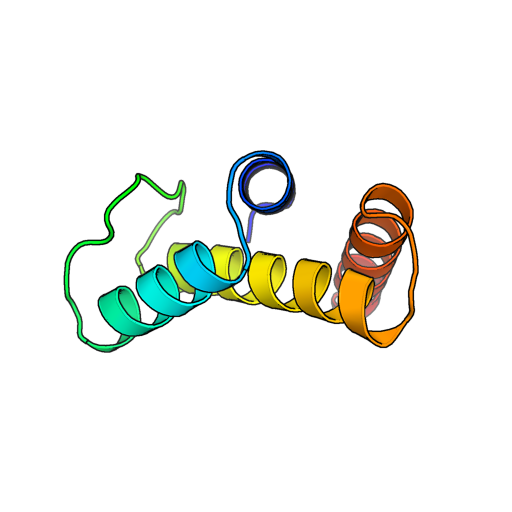 13.032 -10.562 9.935 1.00 72.06 79 ILE A C 1
ATOM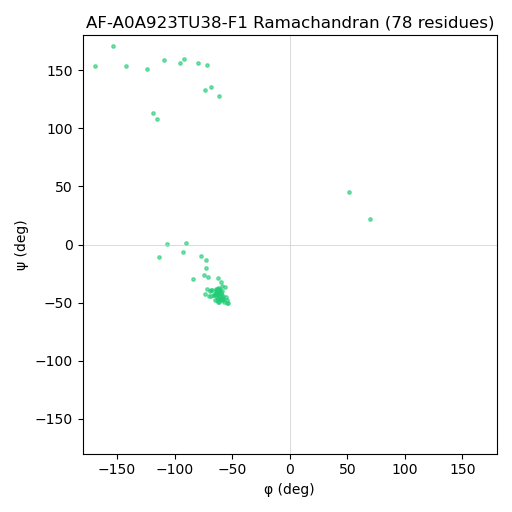 626 O O . ILE A 1 79 ? 12.776 -11.434 10.762 1.00 72.06 79 ILE A O 1
ATOM 630 N N . SER A 1 80 ? 14.189 -10.561 9.255 1.00 54.72 80 SER A N 1
ATOM 631 C CA . SER A 1 80 ? 15.274 -11.541 9.456 1.00 54.72 80 SER A CA 1
ATOM 632 C C . SER A 1 80 ? 16.270 -11.116 10.528 1.00 54.72 80 SER A C 1
ATOM 634 O O . SER A 1 80 ? 16.510 -9.895 10.655 1.00 54.72 80 SER A O 1
#

Radius of gyration: 12.3 Å; Cα contacts (8 Å, |Δi|>4): 67; chains: 1; bounding box: 31×22×26 Å